Protein AF-A0A430AUJ3-F1 (afdb_monomer)

Secondary structure (DSSP, 8-state):
--HHHHHHHHHHHHHHHHHHHHHHHHHHHHHHHHHHHHHHHHHHHHHHHHHHHHHHHHHHHHHHHHHHHHHHHHHHHHHHHHT-HHHHHHHHHHHH----TTPPP---HHHHTTTGGG-

pLDDT: mean 75.06, std 9.62, range [42.81, 93.31]

Structure (mmCIF, N/CA/C/O backbone):
data_AF-A0A430AUJ3-F1
#
_entry.id   AF-A0A430AUJ3-F1
#
loop_
_atom_site.group_PDB
_atom_site.id
_atom_site.type_symbol
_atom_site.label_atom_id
_atom_site.label_alt_id
_atom_site.label_comp_id
_atom_site.label_asym_id
_atom_site.label_entity_id
_atom_site.label_seq_id
_atom_site.pdbx_PDB_ins_code
_atom_site.Cartn_x
_atom_site.Cartn_y
_atom_site.Cartn_z
_atom_site.occupancy
_atom_site.B_iso_or_equiv
_atom_site.auth_seq_id
_atom_site.auth_comp_id
_atom_site.auth_asym_id
_atom_site.auth_atom_id
_atom_site.pdbx_PDB_model_num
ATOM 1 N N . MET A 1 1 ? 41.034 8.754 -68.482 1.00 57.09 1 MET A N 1
ATOM 2 C CA . MET A 1 1 ? 41.088 8.357 -67.058 1.00 57.09 1 MET A CA 1
ATOM 3 C C . MET A 1 1 ? 41.865 7.062 -66.977 1.00 57.09 1 MET A C 1
ATOM 5 O O . MET A 1 1 ? 41.475 6.104 -67.635 1.00 57.09 1 MET A O 1
ATOM 9 N N . THR A 1 2 ? 42.989 7.079 -66.272 1.00 78.69 2 THR A N 1
ATOM 10 C CA . THR A 1 2 ? 43.908 5.944 -66.109 1.00 78.69 2 THR A CA 1
ATOM 11 C C . THR A 1 2 ? 43.203 4.807 -65.367 1.00 78.69 2 THR A C 1
ATOM 13 O O . THR A 1 2 ? 42.407 5.078 -64.471 1.00 78.69 2 THR A O 1
ATOM 16 N N . ASP A 1 3 ? 43.477 3.545 -65.702 1.00 78.00 3 ASP A N 1
ATOM 17 C CA . ASP A 1 3 ? 42.760 2.390 -65.126 1.00 78.00 3 ASP A CA 1
ATOM 18 C C . ASP A 1 3 ? 42.835 2.337 -63.592 1.00 78.00 3 ASP A C 1
ATOM 20 O O . ASP A 1 3 ? 41.847 2.043 -62.922 1.00 78.00 3 ASP A O 1
ATOM 24 N N . LYS A 1 4 ? 43.941 2.828 -63.026 1.00 76.62 4 LYS A N 1
ATOM 25 C CA . LYS A 1 4 ? 44.132 3.017 -61.580 1.00 76.62 4 LYS A CA 1
ATOM 26 C C . LYS A 1 4 ? 43.102 3.956 -60.927 1.00 76.62 4 LYS A C 1
ATOM 28 O O . LYS A 1 4 ? 42.761 3.793 -59.760 1.00 76.62 4 LYS A O 1
ATOM 33 N N . GLN A 1 5 ? 42.596 4.946 -61.669 1.00 74.31 5 GLN A N 1
ATOM 34 C CA . GLN A 1 5 ? 41.553 5.870 -61.202 1.00 74.31 5 GLN A CA 1
ATOM 35 C C . GLN A 1 5 ? 40.155 5.233 -61.238 1.00 74.31 5 GLN A C 1
ATOM 37 O O . GLN A 1 5 ? 39.272 5.645 -60.489 1.00 74.31 5 GLN A O 1
ATOM 42 N N . LYS A 1 6 ? 39.935 4.235 -62.104 1.00 77.12 6 LYS A N 1
ATOM 43 C CA . LYS A 1 6 ? 38.663 3.501 -62.177 1.00 77.12 6 LYS A CA 1
ATOM 44 C C . LYS A 1 6 ? 38.555 2.468 -61.057 1.00 77.12 6 LYS A C 1
ATOM 46 O O . LYS A 1 6 ? 37.486 2.333 -60.466 1.00 77.12 6 LYS A O 1
ATOM 51 N N . GLU A 1 7 ? 39.657 1.796 -60.729 1.00 77.88 7 GLU A N 1
ATOM 52 C CA . GLU A 1 7 ? 39.716 0.853 -59.605 1.00 77.88 7 GLU A CA 1
ATOM 53 C C . GLU A 1 7 ? 39.477 1.547 -58.262 1.00 77.88 7 GLU A C 1
ATOM 55 O O . GLU A 1 7 ? 38.663 1.080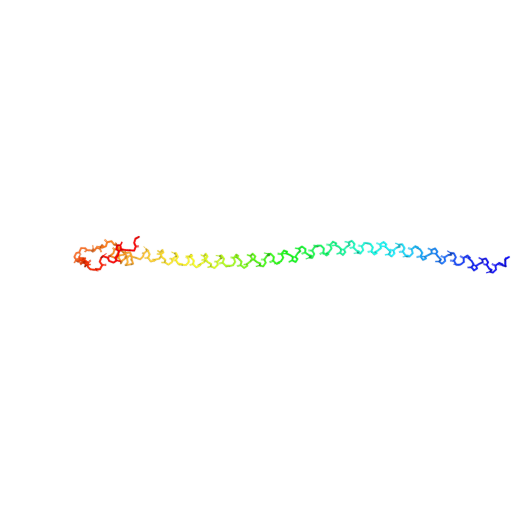 -57.467 1.00 77.88 7 GLU A O 1
ATOM 60 N N . SER A 1 8 ? 40.088 2.715 -58.032 1.00 76.06 8 SER A N 1
ATOM 61 C CA . SER A 1 8 ? 39.846 3.479 -56.803 1.00 76.06 8 SER A CA 1
ATOM 62 C C . SER A 1 8 ? 38.382 3.917 -56.683 1.00 76.06 8 SER A C 1
ATOM 64 O O . SER A 1 8 ? 37.764 3.721 -55.639 1.00 76.06 8 SER A O 1
ATOM 66 N N . MET A 1 9 ? 37.781 4.423 -57.765 1.00 73.00 9 MET A N 1
ATOM 67 C CA . MET A 1 9 ? 36.351 4.759 -57.837 1.00 73.00 9 MET A CA 1
ATOM 68 C C . MET A 1 9 ? 35.432 3.563 -57.538 1.00 73.00 9 MET A C 1
ATOM 70 O O . MET A 1 9 ? 34.406 3.726 -56.872 1.00 73.00 9 MET A O 1
ATOM 74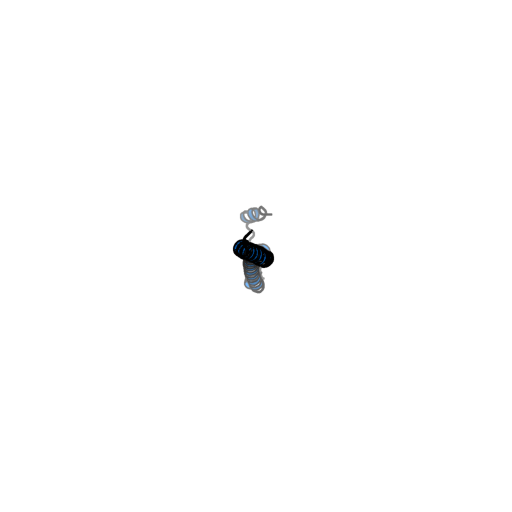 N N . TYR A 1 10 ? 35.779 2.365 -58.012 1.00 79.69 10 TYR A N 1
ATOM 75 C CA . TYR A 1 10 ? 35.023 1.139 -57.747 1.00 79.69 10 TYR A CA 1
ATOM 76 C C . TYR A 1 10 ? 35.092 0.723 -56.268 1.00 79.69 10 TYR A C 1
ATOM 78 O O . TYR A 1 10 ? 34.061 0.387 -55.673 1.00 79.69 10 TYR A O 1
ATOM 86 N N . GLU A 1 11 ? 36.268 0.831 -55.645 1.00 76.06 11 GLU A N 1
ATOM 87 C CA . GLU A 1 11 ? 36.456 0.575 -54.212 1.00 76.06 11 GLU A CA 1
ATOM 88 C C . GLU A 1 11 ? 35.654 1.563 -53.343 1.00 76.06 11 GLU A C 1
ATOM 90 O O . GLU A 1 11 ? 34.927 1.145 -52.436 1.00 76.06 11 GLU A O 1
ATOM 95 N N . TYR A 1 12 ? 35.647 2.862 -53.676 1.00 73.81 12 TYR A N 1
ATOM 96 C CA . TYR A 1 12 ? 34.815 3.854 -52.973 1.00 73.81 12 TYR A CA 1
ATOM 97 C C . TYR A 1 12 ? 33.309 3.550 -53.076 1.00 73.81 12 TYR A C 1
ATOM 99 O O . TYR A 1 12 ? 32.573 3.689 -52.091 1.00 73.81 12 TYR A O 1
ATOM 107 N N . GLN A 1 13 ? 32.834 3.078 -54.234 1.00 70.81 13 GLN A N 1
ATOM 108 C CA . GLN A 1 13 ? 31.429 2.691 -54.410 1.00 70.81 13 GLN A CA 1
ATOM 109 C C . GLN A 1 13 ? 31.050 1.426 -53.621 1.00 70.81 13 GLN A C 1
ATOM 111 O O . GLN A 1 13 ? 29.922 1.331 -53.124 1.00 70.81 13 GLN A O 1
ATOM 116 N N . LYS A 1 14 ? 31.965 0.458 -53.466 1.00 66.56 14 LYS A N 1
ATOM 117 C CA . LYS A 1 14 ? 31.750 -0.733 -52.622 1.00 66.56 14 LYS A CA 1
ATOM 118 C C . LYS A 1 14 ? 31.656 -0.373 -51.144 1.00 66.56 14 LYS A C 1
ATOM 120 O O . LYS A 1 14 ? 30.747 -0.842 -50.457 1.00 66.56 14 LYS A O 1
ATOM 125 N N . ILE A 1 15 ? 32.557 0.489 -50.680 1.00 66.69 15 ILE A N 1
ATOM 126 C CA . ILE A 1 15 ? 32.609 0.961 -49.296 1.00 66.69 15 ILE A CA 1
ATOM 127 C C . ILE A 1 15 ? 31.298 1.679 -48.921 1.00 66.69 15 ILE A C 1
ATOM 129 O O . ILE A 1 15 ? 30.685 1.366 -47.902 1.00 66.69 15 ILE A O 1
ATOM 133 N N . GLY A 1 16 ? 30.790 2.570 -49.780 1.00 62.31 16 GLY A N 1
ATOM 134 C CA . GLY A 1 16 ? 29.518 3.265 -49.542 1.00 62.31 16 GLY A CA 1
ATOM 135 C C . GLY A 1 16 ? 28.312 2.324 -49.412 1.00 62.31 16 GLY A C 1
ATOM 136 O O . GLY A 1 16 ? 27.468 2.510 -48.533 1.00 62.31 16 GLY A O 1
ATOM 137 N N . LYS A 1 17 ? 28.245 1.268 -50.233 1.00 61.41 17 LYS A N 1
ATOM 138 C CA . LYS A 1 17 ? 27.139 0.297 -50.204 1.00 61.41 17 LYS A CA 1
ATOM 139 C C . LYS A 1 17 ? 27.108 -0.500 -48.895 1.00 61.41 17 LYS A C 1
ATOM 141 O O . LYS A 1 17 ? 26.041 -0.612 -48.294 1.00 61.41 17 LYS A O 1
ATOM 146 N N . THR A 1 18 ? 28.244 -0.999 -48.401 1.00 60.09 18 THR A N 1
ATOM 147 C CA . THR A 1 18 ? 28.297 -1.795 -47.155 1.00 60.09 18 THR A CA 1
ATOM 148 C C . THR A 1 18 ? 27.929 -0.975 -45.913 1.00 60.09 18 THR A C 1
ATOM 150 O O . THR A 1 18 ? 27.247 -1.482 -45.016 1.00 60.09 18 THR A O 1
ATOM 153 N N . PHE A 1 19 ? 28.280 0.316 -45.882 1.00 61.31 19 PHE A N 1
ATOM 154 C CA . PHE A 1 19 ? 27.888 1.223 -44.801 1.00 61.31 19 PHE A CA 1
ATOM 155 C C . PHE A 1 19 ? 26.378 1.472 -44.735 1.00 61.31 19 PHE A C 1
ATOM 157 O O . PHE A 1 19 ? 25.823 1.539 -43.635 1.00 61.31 19 PHE A O 1
ATOM 164 N N . VAL A 1 20 ? 25.692 1.563 -45.879 1.00 66.19 20 VAL A N 1
ATOM 165 C CA . VAL A 1 20 ? 24.232 1.754 -45.924 1.00 66.19 20 VAL A CA 1
ATOM 166 C C . VAL A 1 20 ? 23.503 0.532 -45.357 1.00 66.19 20 VAL A C 1
ATOM 168 O O . VAL A 1 20 ? 22.607 0.691 -44.528 1.00 66.19 20 VAL A O 1
ATOM 171 N N . TYR A 1 21 ? 23.919 -0.689 -45.716 1.00 68.00 21 TYR A N 1
ATOM 172 C CA . TYR A 1 21 ? 23.336 -1.917 -45.157 1.00 68.00 21 TYR A CA 1
ATOM 173 C C . TYR A 1 21 ? 23.594 -2.053 -43.649 1.00 68.00 21 TYR A C 1
ATOM 175 O O . TYR A 1 21 ? 22.688 -2.420 -42.898 1.00 68.00 21 TYR A O 1
ATOM 183 N N . ARG A 1 22 ? 24.795 -1.689 -43.179 1.00 72.69 22 ARG A N 1
ATOM 184 C CA . ARG A 1 22 ? 25.138 -1.716 -41.748 1.00 72.69 22 ARG A CA 1
ATOM 185 C C . ARG A 1 22 ? 24.326 -0.702 -40.936 1.00 72.69 22 ARG A C 1
ATOM 187 O O . ARG A 1 22 ? 23.842 -1.053 -39.862 1.00 72.69 22 ARG A O 1
ATOM 194 N N . ARG A 1 23 ? 24.113 0.516 -41.455 1.00 76.62 23 ARG A N 1
ATOM 195 C CA . ARG A 1 23 ? 23.252 1.532 -40.817 1.00 76.62 23 ARG A CA 1
ATOM 196 C C . ARG A 1 23 ? 21.787 1.111 -40.789 1.00 76.62 23 ARG A C 1
ATOM 198 O O . ARG A 1 23 ? 21.175 1.222 -39.737 1.00 76.62 23 ARG A O 1
ATOM 205 N N . ARG A 1 24 ? 21.253 0.560 -41.887 1.00 79.19 24 ARG A N 1
ATOM 206 C CA . ARG A 1 24 ? 19.865 0.056 -41.954 1.00 79.19 24 ARG A CA 1
ATOM 207 C C . ARG A 1 24 ? 19.606 -1.080 -40.961 1.00 79.19 24 ARG A C 1
ATOM 209 O O . ARG A 1 24 ? 18.559 -1.119 -40.317 1.00 79.19 24 ARG A O 1
ATOM 216 N N . ARG A 1 25 ? 20.577 -1.984 -40.798 1.00 82.81 25 ARG A N 1
ATOM 217 C CA . ARG A 1 25 ? 20.510 -3.055 -39.795 1.00 82.81 25 ARG A CA 1
ATOM 218 C C . ARG A 1 25 ? 20.551 -2.497 -38.371 1.00 82.81 25 ARG A C 1
ATOM 220 O O . ARG A 1 25 ? 19.767 -2.932 -37.537 1.00 82.81 25 ARG A O 1
ATOM 227 N N . LEU A 1 26 ? 21.420 -1.521 -38.102 1.00 85.25 26 LEU A N 1
ATOM 228 C CA . LEU A 1 26 ? 21.497 -0.862 -36.795 1.00 85.25 26 LEU A CA 1
ATOM 229 C C . LEU A 1 26 ? 20.214 -0.098 -36.454 1.00 85.25 26 LEU A C 1
ATOM 231 O O . LEU A 1 26 ? 19.734 -0.228 -35.336 1.00 85.25 26 LEU A O 1
ATOM 235 N N . THR A 1 27 ? 19.615 0.625 -37.403 1.00 87.75 27 THR A N 1
ATOM 236 C CA . THR A 1 27 ? 18.336 1.316 -37.179 1.00 87.75 27 THR A CA 1
ATOM 237 C C . THR A 1 27 ? 17.201 0.342 -36.882 1.00 87.75 27 THR A C 1
ATOM 239 O O . THR A 1 27 ? 16.409 0.610 -35.989 1.00 87.75 27 THR A O 1
ATOM 242 N N . LEU A 1 28 ? 17.144 -0.815 -37.555 1.00 89.50 28 LEU A N 1
ATOM 243 C CA . LEU A 1 28 ? 16.148 -1.850 -37.247 1.00 89.50 28 LEU A CA 1
ATOM 244 C C . LEU A 1 28 ? 16.316 -2.404 -35.828 1.00 89.50 28 LEU A C 1
ATOM 246 O O . LEU A 1 28 ? 15.337 -2.520 -35.097 1.00 89.50 28 LEU A O 1
ATOM 250 N N . VAL A 1 29 ? 17.552 -2.696 -35.413 1.00 90.44 29 VAL A N 1
ATOM 251 C CA . VAL A 1 29 ? 17.839 -3.153 -34.044 1.00 90.44 29 VAL A CA 1
ATOM 252 C C . VAL A 1 29 ? 17.479 -2.078 -33.017 1.00 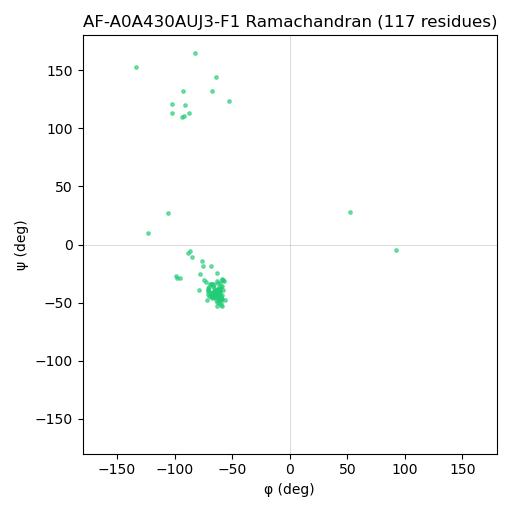90.44 29 VAL A C 1
ATOM 254 O O . VAL A 1 29 ? 16.908 -2.394 -31.979 1.00 90.44 29 VAL A O 1
ATOM 257 N N . PHE A 1 30 ? 17.756 -0.808 -33.315 1.00 92.06 30 PHE A N 1
ATOM 258 C CA . PHE A 1 30 ? 17.445 0.307 -32.423 1.00 92.06 30 PHE A CA 1
ATOM 259 C C . PHE A 1 30 ? 15.934 0.515 -32.263 1.00 92.06 30 PHE A C 1
ATOM 261 O O . PHE A 1 30 ? 15.451 0.700 -31.151 1.00 92.06 30 PHE A O 1
ATOM 268 N N . VAL A 1 31 ? 15.172 0.416 -33.356 1.00 93.06 31 VAL A N 1
ATOM 269 C CA . VAL A 1 31 ? 13.703 0.476 -33.321 1.00 93.06 31 VAL A CA 1
ATOM 270 C C . VAL A 1 31 ? 13.136 -0.687 -32.508 1.00 93.06 31 VAL A C 1
ATOM 272 O O . VAL A 1 31 ? 12.296 -0.467 -31.641 1.00 93.06 31 VAL A O 1
ATOM 275 N N . LEU A 1 32 ? 13.632 -1.910 -32.721 1.00 92.38 32 LEU A N 1
ATOM 276 C CA . LEU A 1 32 ? 13.211 -3.075 -31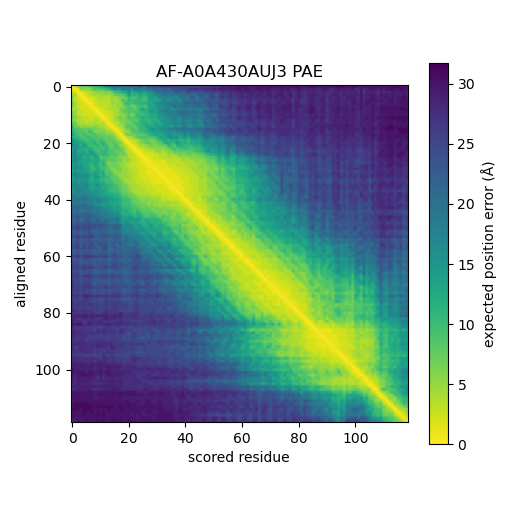.937 1.00 92.38 32 LEU A CA 1
ATOM 277 C C . LEU A 1 32 ? 13.539 -2.920 -30.448 1.00 92.38 32 LEU A C 1
ATOM 279 O O . LEU A 1 32 ? 12.708 -3.255 -29.607 1.00 92.38 32 LEU A O 1
ATOM 283 N N . ALA A 1 33 ? 14.712 -2.372 -30.119 1.00 91.81 33 ALA A N 1
ATOM 284 C CA . ALA A 1 33 ? 15.094 -2.084 -28.743 1.00 91.81 33 ALA A CA 1
ATOM 285 C C . ALA A 1 33 ? 14.146 -1.062 -28.102 1.00 91.81 33 ALA A C 1
ATOM 287 O O . ALA A 1 33 ? 13.663 -1.306 -27.001 1.00 91.81 33 ALA A O 1
ATOM 288 N N . ILE A 1 34 ? 13.817 0.035 -28.796 1.00 92.94 34 ILE A N 1
ATOM 289 C CA . ILE A 1 34 ? 12.863 1.039 -28.299 1.00 92.94 34 ILE A CA 1
ATOM 290 C C . ILE A 1 34 ? 11.502 0.400 -28.026 1.00 92.94 34 ILE A C 1
ATOM 292 O O . ILE A 1 34 ? 10.960 0.600 -26.946 1.00 92.94 34 ILE A O 1
ATOM 296 N N . VAL A 1 35 ? 10.977 -0.416 -28.945 1.00 93.31 35 VAL A N 1
ATOM 297 C CA . VAL A 1 35 ? 9.689 -1.104 -28.749 1.00 93.31 35 VAL A CA 1
ATOM 298 C C . VAL A 1 35 ? 9.729 -2.015 -27.518 1.00 93.31 35 VAL A C 1
ATOM 300 O O . VAL A 1 35 ? 8.822 -1.964 -26.686 1.00 93.31 35 VAL A O 1
ATOM 303 N N . PHE A 1 36 ? 10.798 -2.798 -27.352 1.00 91.88 36 PHE A N 1
ATOM 304 C CA . PHE A 1 36 ? 10.981 -3.653 -26.176 1.00 91.88 36 PHE A CA 1
ATOM 305 C C . PHE A 1 36 ? 11.052 -2.849 -24.873 1.00 91.88 36 PHE A C 1
ATOM 307 O O . PHE A 1 36 ? 10.371 -3.182 -23.902 1.00 91.88 36 PHE A O 1
ATOM 314 N N . PHE A 1 37 ? 11.834 -1.767 -24.856 1.00 91.00 37 PHE A N 1
ATOM 315 C CA . PHE A 1 37 ? 11.958 -0.883 -23.698 1.00 91.00 37 PHE A CA 1
ATOM 316 C C . PHE A 1 37 ? 10.661 -0.140 -23.390 1.00 91.00 37 PHE A C 1
ATOM 318 O O . PHE A 1 37 ? 10.337 0.027 -22.219 1.00 91.00 37 PHE A O 1
ATOM 325 N N . SER A 1 38 ? 9.885 0.259 -24.399 1.00 88.94 38 SER A N 1
ATOM 326 C CA . SER A 1 38 ? 8.563 0.844 -24.193 1.00 88.94 38 SER A CA 1
ATOM 327 C C . SER A 1 38 ? 7.638 -0.156 -23.505 1.00 88.94 38 SER A C 1
ATOM 329 O O . SER A 1 38 ? 7.067 0.173 -22.472 1.00 88.94 38 SER A O 1
ATOM 331 N N . ILE A 1 39 ? 7.537 -1.395 -23.997 1.00 86.56 39 ILE A N 1
ATOM 332 C CA . ILE A 1 39 ? 6.689 -2.428 -23.378 1.00 86.56 39 ILE A CA 1
ATOM 333 C C . ILE A 1 39 ? 7.130 -2.702 -21.933 1.00 86.56 39 ILE A C 1
ATOM 335 O O . ILE A 1 39 ? 6.293 -2.727 -21.027 1.00 86.56 39 ILE A O 1
ATOM 339 N N . ALA A 1 40 ? 8.431 -2.869 -21.689 1.00 82.25 40 ALA A N 1
ATOM 340 C CA . ALA A 1 40 ? 8.965 -3.084 -20.345 1.00 82.25 40 ALA A CA 1
ATOM 341 C C . ALA A 1 40 ? 8.711 -1.877 -19.419 1.00 82.25 40 ALA A C 1
ATOM 343 O O . ALA A 1 40 ? 8.260 -2.049 -18.286 1.00 82.25 40 ALA A O 1
ATOM 344 N N . GLY A 1 41 ? 8.922 -0.658 -19.921 1.00 84.62 41 GLY A N 1
ATOM 345 C CA . GLY A 1 41 ? 8.695 0.594 -19.200 1.00 84.62 41 GLY A CA 1
ATOM 346 C C . GLY A 1 41 ? 7.227 0.819 -18.837 1.00 84.62 41 GLY A C 1
ATOM 347 O O . GLY A 1 41 ? 6.924 1.151 -17.693 1.00 84.62 41 GLY A O 1
ATOM 348 N N . PHE A 1 42 ? 6.298 0.550 -19.761 1.00 80.00 42 PHE A N 1
ATOM 349 C CA . PHE A 1 42 ? 4.855 0.623 -19.500 1.00 80.00 42 PHE A CA 1
ATOM 350 C C 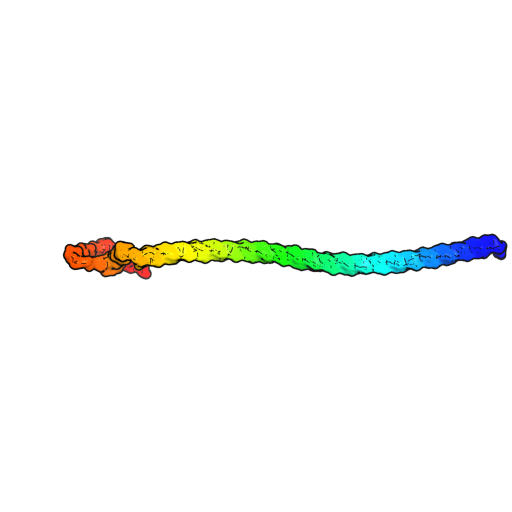. PHE A 1 42 ? 4.410 -0.376 -18.423 1.00 80.00 42 PHE A C 1
ATOM 352 O O . PHE A 1 42 ? 3.574 -0.044 -17.578 1.00 80.00 42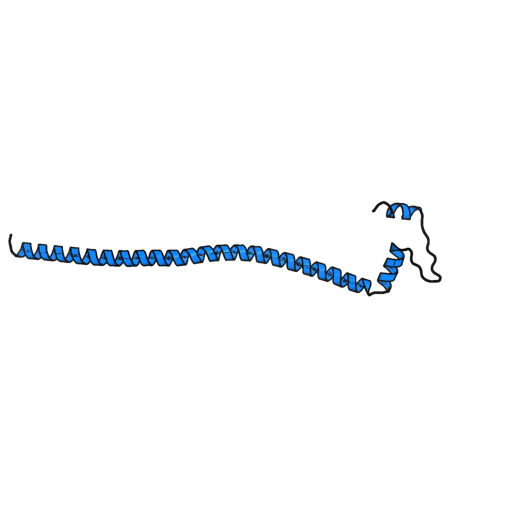 PHE A O 1
ATOM 359 N N . ASN A 1 43 ? 4.975 -1.588 -18.419 1.00 74.88 43 ASN A N 1
ATOM 360 C CA . ASN A 1 43 ? 4.695 -2.581 -17.381 1.00 74.88 43 ASN A CA 1
ATOM 361 C C . ASN A 1 43 ? 5.244 -2.148 -16.017 1.00 74.88 43 ASN A C 1
ATOM 363 O O . ASN A 1 43 ? 4.519 -2.222 -15.025 1.00 74.88 43 ASN A O 1
ATOM 367 N N . LEU A 1 44 ? 6.481 -1.642 -15.958 1.00 72.94 44 LEU A N 1
ATOM 368 C CA . LEU A 1 44 ? 7.065 -1.133 -14.713 1.00 72.94 44 LEU A CA 1
ATOM 369 C C . LEU A 1 44 ? 6.251 0.028 -14.135 1.00 72.94 44 LEU A C 1
ATOM 371 O O . LEU A 1 44 ? 5.971 0.039 -12.939 1.00 72.94 44 LEU A O 1
ATOM 375 N N . PHE A 1 45 ? 5.825 0.969 -14.977 1.00 76.19 45 PHE A N 1
ATOM 376 C CA . PHE A 1 45 ? 5.041 2.121 -14.542 1.00 76.19 45 PHE A CA 1
ATOM 377 C C . PHE A 1 45 ? 3.671 1.710 -13.974 1.00 76.19 45 PHE A C 1
ATOM 379 O O . PHE A 1 45 ? 3.299 2.142 -12.882 1.00 76.19 45 PHE A O 1
ATOM 386 N N . ARG A 1 46 ? 2.945 0.800 -14.648 1.00 70.75 46 ARG A N 1
ATOM 387 C CA . ARG A 1 46 ? 1.677 0.244 -14.125 1.00 70.75 46 ARG A CA 1
ATOM 388 C C . ARG A 1 46 ? 1.873 -0.531 -12.825 1.00 70.75 46 ARG A C 1
ATOM 390 O O . ARG A 1 46 ? 1.023 -0.450 -11.941 1.00 70.75 46 ARG A O 1
ATOM 397 N N . ASN A 1 47 ? 2.962 -1.286 -12.705 1.00 67.94 47 ASN A N 1
ATOM 398 C CA . ASN A 1 47 ? 3.251 -2.056 -11.498 1.00 67.94 47 ASN A CA 1
ATOM 399 C C . ASN A 1 47 ? 3.640 -1.148 -10.323 1.00 67.94 47 ASN A C 1
ATOM 401 O O . ASN A 1 47 ? 3.187 -1.394 -9.210 1.00 67.94 47 ASN A O 1
ATOM 405 N N . GLY A 1 48 ? 4.389 -0.069 -10.567 1.00 73.56 48 GLY A N 1
ATOM 406 C CA . GLY A 1 48 ? 4.709 0.938 -9.552 1.00 73.56 48 GLY A CA 1
ATOM 407 C C . GLY A 1 48 ? 3.461 1.621 -8.990 1.00 73.56 48 GLY A C 1
ATOM 408 O O . GLY A 1 48 ? 3.287 1.676 -7.775 1.00 73.56 48 GLY A O 1
ATOM 409 N N . GLN A 1 49 ? 2.537 2.052 -9.857 1.00 69.62 49 GLN A N 1
ATOM 410 C CA . GLN A 1 49 ? 1.267 2.637 -9.405 1.00 69.62 49 GLN A CA 1
ATOM 411 C C . GLN A 1 49 ? 0.387 1.632 -8.650 1.00 69.62 49 GLN A C 1
ATOM 413 O O . GLN A 1 49 ? -0.219 1.978 -7.639 1.00 69.62 49 GLN A O 1
ATOM 418 N N . ARG A 1 50 ? 0.343 0.371 -9.101 1.00 64.75 50 ARG A N 1
ATOM 419 C CA . ARG A 1 50 ? -0.375 -0.694 -8.385 1.00 64.75 50 ARG A CA 1
ATOM 420 C C . ARG A 1 50 ? 0.206 -0.938 -6.999 1.00 64.75 50 ARG A C 1
ATOM 422 O O . ARG A 1 50 ? -0.571 -1.105 -6.071 1.00 64.75 50 ARG A O 1
ATOM 429 N N . LEU A 1 51 ? 1.530 -0.950 -6.849 1.00 65.50 51 LEU A N 1
ATOM 430 C CA . LEU A 1 51 ? 2.179 -1.157 -5.553 1.00 65.50 51 LEU A CA 1
ATOM 431 C C . LEU A 1 51 ? 1.837 -0.049 -4.553 1.00 65.50 51 LEU A C 1
ATOM 433 O O . LEU A 1 51 ? 1.542 -0.367 -3.405 1.00 65.50 51 LEU A O 1
ATOM 437 N N . LEU A 1 52 ? 1.810 1.212 -4.993 1.00 70.00 52 LEU A N 1
ATOM 438 C CA . LEU A 1 52 ? 1.397 2.335 -4.145 1.00 70.00 52 LEU A CA 1
ATOM 439 C C . LEU A 1 52 ? -0.074 2.209 -3.719 1.00 70.00 52 LEU A C 1
ATOM 441 O O . LEU A 1 52 ? -0.371 2.253 -2.529 1.00 70.00 52 LEU A O 1
ATOM 445 N N . ALA A 1 53 ? -0.978 1.930 -4.663 1.00 67.94 53 ALA A N 1
ATOM 446 C CA . ALA A 1 53 ? -2.397 1.726 -4.356 1.00 67.94 53 ALA A CA 1
ATOM 447 C C . ALA A 1 53 ? -2.650 0.499 -3.453 1.00 67.94 53 ALA A C 1
ATOM 449 O O . ALA A 1 53 ? -3.590 0.477 -2.663 1.00 67.94 53 ALA A O 1
ATOM 450 N N . LEU A 1 54 ? -1.823 -0.546 -3.562 1.00 66.19 54 LEU A N 1
ATOM 451 C CA . LEU A 1 54 ? -1.886 -1.725 -2.695 1.00 66.19 54 LEU A CA 1
ATOM 452 C C . LEU A 1 54 ? -1.373 -1.442 -1.279 1.00 66.19 54 LEU A C 1
ATOM 454 O O . LEU A 1 54 ? -1.867 -2.064 -0.343 1.00 66.19 54 LEU A O 1
ATOM 458 N N . GLN A 1 55 ? -0.397 -0.546 -1.109 1.00 66.12 55 GLN A N 1
ATOM 459 C CA . GLN A 1 55 ? 0.074 -0.140 0.217 1.00 66.12 55 GLN A CA 1
ATOM 460 C C . GLN A 1 55 ? -0.997 0.652 0.967 1.00 66.12 55 GLN A C 1
ATOM 462 O O . GLN A 1 55 ? -1.297 0.304 2.104 1.00 66.12 55 GLN A O 1
ATOM 467 N N . GLU A 1 56 ? -1.633 1.617 0.304 1.00 68.81 56 GLU A N 1
ATOM 468 C CA . GLU A 1 56 ? -2.728 2.408 0.880 1.00 68.81 56 GLU A CA 1
ATOM 469 C C . GLU A 1 56 ? -3.905 1.513 1.301 1.00 68.81 56 GLU A C 1
ATOM 471 O O . GLU A 1 56 ? -4.308 1.508 2.463 1.00 68.81 56 GLU A O 1
ATOM 476 N N . LYS A 1 57 ? -4.357 0.623 0.405 1.00 64.62 57 LYS A N 1
ATOM 477 C CA . LYS A 1 57 ? -5.401 -0.363 0.735 1.00 64.62 57 LYS A CA 1
ATOM 478 C C . LYS A 1 57 ? -5.005 -1.308 1.865 1.00 64.62 57 LYS A C 1
ATOM 480 O O . LYS A 1 57 ? -5.860 -1.772 2.610 1.00 64.62 57 LYS A O 1
ATOM 485 N N . LYS A 1 58 ? -3.722 -1.654 1.988 1.00 66.12 58 LYS A N 1
ATOM 486 C CA . LYS A 1 58 ? -3.248 -2.530 3.065 1.00 66.12 58 LYS A CA 1
ATOM 487 C C . LYS A 1 58 ? -3.303 -1.825 4.417 1.00 66.12 58 LYS A C 1
ATOM 489 O O . LYS A 1 58 ? -3.588 -2.488 5.410 1.00 66.12 58 LYS A O 1
ATOM 494 N N . GLU A 1 59 ? -3.010 -0.530 4.467 1.00 69.50 59 GLU A N 1
ATOM 495 C CA . GLU A 1 59 ? -3.135 0.259 5.694 1.00 69.50 59 GLU A CA 1
ATOM 496 C C . GLU A 1 59 ? -4.599 0.429 6.099 1.00 69.50 59 GLU A C 1
ATOM 498 O O . GLU A 1 59 ? -4.924 0.167 7.255 1.00 69.50 59 GLU A O 1
ATOM 503 N N . GLU A 1 60 ? -5.480 0.732 5.144 1.00 72.25 60 GLU A N 1
ATOM 504 C CA . GLU A 1 60 ? -6.929 0.833 5.360 1.00 72.25 60 GLU A CA 1
ATOM 505 C C . GLU A 1 60 ? -7.516 -0.480 5.902 1.00 72.25 60 GLU A C 1
ATOM 507 O O . GLU A 1 60 ? -8.095 -0.508 6.986 1.00 72.25 60 GLU A O 1
ATOM 512 N N . VAL A 1 61 ? -7.259 -1.603 5.223 1.00 67.94 61 VAL A N 1
ATOM 513 C CA . VAL A 1 61 ? -7.739 -2.927 5.657 1.00 67.94 61 VAL A CA 1
ATOM 514 C C . VAL A 1 61 ? -7.164 -3.318 7.020 1.00 67.94 61 VAL A C 1
ATOM 516 O O . VAL A 1 61 ? -7.823 -3.996 7.806 1.00 67.94 61 VAL A O 1
ATOM 519 N N . LYS A 1 62 ? -5.929 -2.911 7.337 1.00 73.38 62 LYS A N 1
ATOM 520 C CA . LYS A 1 62 ? -5.326 -3.190 8.646 1.00 73.38 62 LYS A CA 1
ATOM 521 C C . LYS A 1 62 ? -5.979 -2.357 9.749 1.00 73.38 62 LYS A C 1
ATOM 523 O O . LYS A 1 62 ? -6.176 -2.888 10.840 1.00 73.38 62 LYS A O 1
ATOM 528 N N . ALA A 1 63 ? -6.314 -1.098 9.475 1.00 74.50 63 ALA A N 1
ATOM 529 C CA . ALA A 1 63 ? -7.047 -0.242 10.401 1.00 74.50 63 ALA A CA 1
ATOM 530 C C . ALA A 1 63 ? -8.449 -0.813 10.676 1.00 74.50 63 ALA A C 1
ATOM 532 O O . ALA A 1 63 ? -8.786 -1.060 11.836 1.00 74.50 63 ALA A O 1
ATOM 533 N N . GLU A 1 64 ? -9.191 -1.162 9.623 1.00 71.50 64 GLU A N 1
ATOM 534 C CA . GLU A 1 64 ? -10.510 -1.797 9.727 1.00 71.50 64 GLU A CA 1
ATOM 535 C C . GLU A 1 64 ? -10.430 -3.127 10.497 1.00 71.50 64 GLU A C 1
ATOM 537 O O . GLU A 1 64 ? -11.203 -3.385 11.418 1.00 71.50 64 GLU A O 1
ATOM 542 N N . GLN A 1 65 ? -9.417 -3.954 10.219 1.00 67.38 65 GLN A N 1
ATOM 543 C CA . GLN A 1 65 ? -9.191 -5.196 10.958 1.00 67.38 65 GLN A CA 1
ATOM 544 C C . GLN A 1 65 ? -8.939 -4.951 12.454 1.00 67.38 65 GLN A C 1
ATOM 546 O 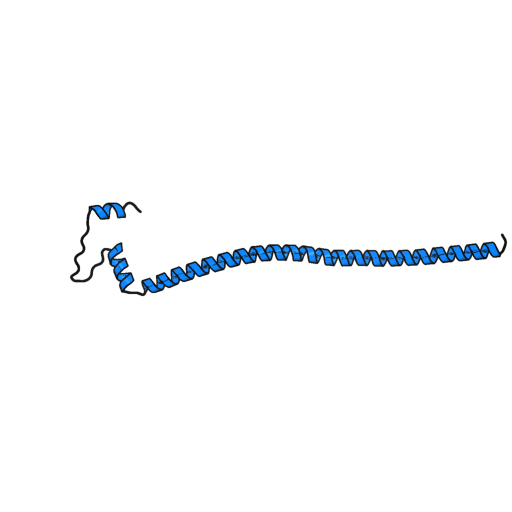O . GLN A 1 65 ? -9.398 -5.736 13.292 1.00 67.38 65 GLN A O 1
ATOM 551 N N . THR A 1 66 ? -8.190 -3.903 12.810 1.00 77.62 66 THR A N 1
ATOM 552 C CA . THR A 1 66 ? -7.940 -3.572 14.218 1.00 77.62 66 THR A CA 1
ATOM 553 C C . THR A 1 66 ? -9.190 -3.071 14.925 1.00 77.62 66 THR A C 1
ATOM 555 O O . THR A 1 66 ? -9.438 -3.508 16.048 1.00 77.62 66 THR A O 1
ATOM 558 N N . GLU A 1 67 ? -9.994 -2.242 14.264 1.00 82.06 67 GLU A N 1
ATOM 559 C CA . GLU A 1 67 ? -11.258 -1.722 14.789 1.00 82.06 67 GLU A CA 1
ATOM 560 C C . GLU A 1 67 ? -12.258 -2.858 15.025 1.00 82.06 67 GLU A C 1
ATOM 562 O O . GLU A 1 67 ? -12.681 -3.092 16.158 1.00 82.06 67 GLU A O 1
ATOM 567 N N . VAL A 1 68 ? -12.502 -3.684 14.003 1.00 70.94 68 VAL A N 1
ATOM 568 C CA . VAL A 1 68 ? -13.389 -4.853 14.098 1.00 70.94 68 VAL A CA 1
ATOM 569 C C . VAL A 1 68 ? -12.891 -5.843 15.158 1.00 70.94 68 VAL A C 1
ATOM 571 O O . VAL A 1 68 ? -13.676 -6.457 15.885 1.00 70.94 68 VAL A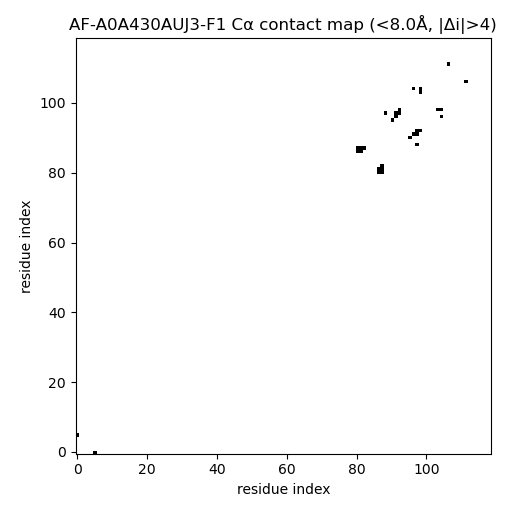 O 1
ATOM 574 N N . SER A 1 69 ? -11.572 -6.014 15.307 1.00 74.44 69 SER A N 1
ATOM 575 C CA . SER A 1 69 ? -11.023 -6.868 16.364 1.00 74.44 69 SER A CA 1
ATOM 576 C C . SER A 1 69 ? -11.232 -6.291 17.765 1.00 74.44 69 SER A C 1
ATOM 578 O O . SER A 1 69 ? -11.344 -7.079 18.711 1.00 74.44 69 SER A O 1
ATOM 580 N N . GLN A 1 70 ? -11.199 -4.971 17.933 1.00 81.31 70 GLN A N 1
ATOM 581 C CA . GLN A 1 70 ? -11.459 -4.321 19.215 1.00 81.31 70 GLN A CA 1
ATOM 582 C C . GLN A 1 70 ? -12.942 -4.415 19.561 1.00 81.31 70 GLN A C 1
ATOM 584 O O . GLN A 1 70 ? -13.272 -4.888 20.649 1.00 81.31 70 GLN A O 1
ATOM 589 N N . GLU A 1 71 ? -13.818 -4.096 18.611 1.00 75.38 71 GLU A N 1
ATOM 590 C CA . GLU A 1 71 ? -15.268 -4.207 18.761 1.00 75.38 71 GLU A CA 1
ATOM 591 C C . GLU A 1 71 ? -15.668 -5.635 19.146 1.00 75.38 71 GLU A C 1
ATOM 593 O O . GLU A 1 71 ? -16.337 -5.856 20.154 1.00 75.38 71 GLU A O 1
ATOM 598 N N . LYS A 1 72 ? -15.133 -6.643 18.448 1.00 77.19 72 LYS A N 1
ATOM 599 C CA . LYS A 1 72 ? -15.375 -8.051 18.783 1.00 77.19 72 LYS A CA 1
ATOM 600 C C . LYS A 1 72 ? -14.930 -8.416 20.203 1.00 77.19 72 LYS A C 1
ATOM 602 O O . LYS A 1 72 ? -15.564 -9.262 20.833 1.00 77.19 72 LYS A O 1
ATOM 607 N N . LYS A 1 73 ? -13.836 -7.838 20.715 1.00 80.12 73 LYS A N 1
ATOM 608 C CA . LYS A 1 73 ? -13.381 -8.079 22.098 1.00 80.12 73 LYS A CA 1
ATOM 609 C C . LYS A 1 73 ? -14.326 -7.440 23.109 1.00 80.12 73 LYS A C 1
ATOM 611 O O . LYS A 1 73 ? -14.672 -8.107 24.080 1.00 80.12 73 LYS A O 1
ATOM 616 N N . VAL A 1 74 ? -14.745 -6.198 22.870 1.00 80.50 74 VAL A N 1
ATOM 617 C CA . VAL A 1 74 ? -15.716 -5.490 23.718 1.00 80.50 74 VAL A CA 1
ATOM 618 C C . VAL A 1 74 ? -17.025 -6.267 23.760 1.00 80.50 74 VAL A C 1
ATOM 620 O O . VAL A 1 74 ? -17.460 -6.660 24.838 1.00 80.50 74 VAL A O 1
ATOM 623 N N . LEU A 1 75 ? -17.569 -6.615 22.594 1.00 73.94 75 LEU A N 1
ATOM 624 C CA . LEU A 1 75 ? -18.823 -7.351 22.481 1.00 73.94 75 LEU A CA 1
ATOM 625 C C . LEU A 1 75 ? -18.729 -8.740 23.127 1.00 73.94 75 LEU A C 1
ATOM 627 O O . LEU A 1 75 ? -19.656 -9.197 23.786 1.00 73.94 75 LEU A O 1
ATOM 631 N N . LYS A 1 76 ? -17.584 -9.424 22.996 1.00 76.94 76 LYS A N 1
ATOM 632 C CA . LYS A 1 76 ? -17.363 -10.715 23.662 1.00 76.94 76 LYS A CA 1
ATOM 633 C C . LYS A 1 76 ? -17.321 -10.576 25.185 1.00 76.94 76 LYS A C 1
ATOM 635 O O . LYS A 1 76 ? -17.861 -11.444 25.867 1.00 76.94 76 LYS A O 1
ATOM 640 N N . ASN A 1 77 ? -16.690 -9.525 25.703 1.00 78.38 77 ASN A N 1
ATOM 641 C CA . ASN A 1 77 ? -16.681 -9.239 27.136 1.00 78.38 77 ASN A CA 1
ATOM 642 C C . ASN A 1 77 ? -18.088 -8.899 27.632 1.00 78.38 77 ASN A C 1
ATOM 644 O O . ASN A 1 77 ? -18.504 -9.426 28.655 1.00 78.38 77 ASN A O 1
ATOM 648 N N . GLU A 1 78 ? -18.845 -8.096 26.888 1.00 75.69 78 GLU A N 1
ATOM 649 C CA . GLU A 1 78 ? -20.230 -7.758 27.221 1.00 75.69 78 GLU A CA 1
ATOM 650 C C . GLU A 1 78 ? -21.127 -8.999 27.230 1.00 75.69 78 GLU A C 1
ATOM 652 O O . GLU A 1 78 ? -21.858 -9.223 28.186 1.00 75.69 78 GLU A O 1
ATOM 657 N N . VAL A 1 79 ? -20.997 -9.887 26.241 1.00 76.94 79 VAL A N 1
ATOM 658 C CA . VAL A 1 79 ? -21.700 -11.179 26.237 1.00 76.94 79 VAL A CA 1
ATOM 659 C C . VAL A 1 79 ? -21.299 -12.047 27.433 1.00 76.94 79 VAL A C 1
ATOM 661 O O . VAL A 1 79 ? -22.136 -12.776 27.960 1.00 76.94 79 VAL A O 1
ATOM 664 N N . GLN A 1 80 ? -20.036 -12.014 27.864 1.00 74.31 80 GLN A N 1
ATOM 665 C CA . GLN A 1 80 ? -19.603 -12.738 29.064 1.00 74.31 80 GLN A CA 1
ATOM 666 C C . GLN A 1 80 ? -20.204 -12.139 30.337 1.00 74.31 80 GLN A C 1
ATOM 668 O O . GLN A 1 80 ? -20.717 -12.891 31.157 1.00 74.31 80 GLN A O 1
ATOM 673 N N . LEU A 1 81 ? -20.201 -10.813 30.467 1.00 74.62 81 LEU A N 1
ATOM 674 C CA . LEU A 1 81 ? -20.831 -10.088 31.571 1.00 74.62 81 LEU A CA 1
ATOM 675 C C . LEU A 1 81 ? -22.344 -10.343 31.612 1.00 74.62 81 LEU A C 1
ATOM 677 O O . LEU A 1 81 ? -22.891 -10.619 32.667 1.00 74.62 81 LEU A O 1
ATOM 681 N N . LEU A 1 82 ? -23.027 -10.349 30.468 1.00 75.25 82 LEU A N 1
ATOM 682 C CA . LEU A 1 82 ? -24.460 -10.653 30.382 1.00 75.25 82 LEU A CA 1
ATOM 683 C C . LEU A 1 82 ? -24.803 -12.118 30.695 1.00 75.25 82 LEU A C 1
ATOM 685 O O . LEU A 1 82 ? -25.959 -12.419 30.975 1.00 75.25 82 LEU A O 1
ATOM 689 N N . LYS A 1 83 ? -23.831 -13.034 30.634 1.00 74.00 83 LYS A N 1
ATOM 690 C CA . LYS A 1 83 ? -23.996 -14.422 31.101 1.00 74.00 83 LYS A CA 1
ATOM 691 C C . LYS A 1 83 ? -23.740 -14.580 32.598 1.00 74.00 83 LYS A C 1
ATOM 693 O O . LYS A 1 83 ? -23.986 -15.660 33.127 1.00 74.00 83 LYS A O 1
ATOM 698 N N . ASP A 1 84 ? -23.207 -13.554 33.251 1.00 82.25 84 ASP A N 1
ATOM 699 C CA . ASP A 1 84 ? -22.958 -13.544 34.683 1.00 82.25 84 ASP A CA 1
ATOM 700 C C . ASP A 1 84 ? -24.214 -13.046 35.416 1.00 82.25 84 ASP A C 1
ATOM 702 O O . ASP A 1 84 ? -24.612 -11.881 35.306 1.00 82.25 84 ASP A O 1
ATOM 706 N N . ASP A 1 85 ? -24.844 -13.941 36.178 1.00 76.88 85 ASP A N 1
ATOM 707 C CA . ASP A 1 85 ? -26.059 -13.654 36.945 1.00 76.88 85 ASP A CA 1
ATOM 708 C C . ASP A 1 85 ? -25.872 -12.503 37.950 1.00 76.88 85 ASP A C 1
ATOM 710 O O . ASP A 1 85 ? -26.819 -11.762 38.231 1.00 76.88 85 ASP A O 1
ATOM 714 N N . GLU A 1 86 ? -24.664 -12.309 38.494 1.00 80.62 86 GLU A N 1
ATOM 715 C CA . GLU A 1 86 ? -24.368 -11.218 39.424 1.00 80.62 86 GLU A CA 1
ATOM 716 C C . GLU A 1 86 ? -24.363 -9.869 38.699 1.00 80.62 86 GLU A C 1
ATOM 718 O O . GLU A 1 86 ? -24.927 -8.887 39.195 1.00 80.62 86 GLU A O 1
ATOM 723 N N . TYR A 1 87 ? -23.768 -9.817 37.506 1.00 80.50 87 TYR A N 1
ATOM 724 C CA . TYR A 1 87 ? -23.761 -8.619 36.669 1.00 80.50 87 TYR A CA 1
ATOM 725 C C . TYR A 1 87 ? -25.173 -8.258 36.191 1.00 80.50 87 TYR A C 1
ATOM 727 O O . TYR A 1 87 ? -25.588 -7.103 36.321 1.00 80.50 87 TYR A O 1
ATOM 735 N N . VAL A 1 88 ? -25.951 -9.241 35.727 1.00 81.00 88 VAL A N 1
ATOM 736 C CA . VAL A 1 88 ? -27.352 -9.040 35.320 1.00 81.00 88 VAL A CA 1
ATOM 737 C C . VAL A 1 88 ? -28.199 -8.556 36.499 1.00 81.00 88 VAL A C 1
ATOM 739 O O . VAL A 1 88 ? -28.974 -7.611 36.355 1.00 81.00 88 VAL A O 1
ATOM 742 N N . ALA A 1 89 ? -28.013 -9.123 37.694 1.00 83.12 89 ALA A N 1
ATOM 743 C CA . ALA A 1 89 ? -28.731 -8.686 38.888 1.00 83.12 89 ALA A CA 1
ATOM 744 C C . ALA A 1 89 ? -28.327 -7.271 39.348 1.00 83.12 89 ALA A C 1
ATOM 746 O O . ALA A 1 89 ? -29.169 -6.534 39.864 1.00 83.12 89 ALA A O 1
ATOM 747 N N . LYS A 1 90 ? -27.061 -6.862 39.174 1.00 82.06 90 LYS A N 1
ATOM 748 C CA . LYS A 1 90 ? -26.610 -5.477 39.422 1.00 82.06 90 LYS A CA 1
ATOM 749 C C . LYS A 1 90 ? -27.222 -4.503 38.419 1.00 82.06 90 LYS A C 1
ATOM 751 O O . LYS A 1 90 ? -27.713 -3.454 38.825 1.00 82.06 90 LYS A O 1
ATOM 756 N N . LEU A 1 91 ? -27.252 -4.864 37.137 1.00 82.75 91 LEU A N 1
ATOM 757 C CA . LEU A 1 91 ? -27.881 -4.061 36.089 1.00 82.75 91 LEU A CA 1
ATOM 758 C C . LEU A 1 91 ? -29.392 -3.910 36.324 1.00 82.75 91 LEU A C 1
ATOM 760 O O . LEU A 1 91 ? -29.920 -2.805 36.219 1.00 82.75 91 LEU A O 1
ATOM 764 N N . ALA A 1 92 ? -30.073 -4.996 36.698 1.00 84.44 92 ALA A N 1
ATOM 765 C CA . ALA A 1 92 ? -31.495 -4.992 37.030 1.00 84.44 92 ALA A CA 1
ATOM 766 C C . ALA A 1 92 ? -31.805 -4.083 38.231 1.00 84.44 92 ALA A C 1
ATOM 768 O O . ALA A 1 92 ? -32.745 -3.291 38.182 1.00 84.44 92 ALA A O 1
ATOM 769 N N . ARG A 1 93 ? -30.979 -4.136 39.283 1.00 84.69 93 ARG A N 1
ATOM 770 C CA . ARG A 1 93 ? -31.072 -3.224 40.436 1.00 84.69 93 ARG A CA 1
ATOM 771 C C . ARG A 1 93 ? -30.860 -1.766 40.034 1.00 84.69 93 ARG A C 1
ATOM 773 O O . ARG A 1 93 ? -31.647 -0.913 40.424 1.00 84.69 93 ARG A O 1
ATOM 780 N N . ALA A 1 94 ? -29.819 -1.492 39.247 1.00 81.19 94 ALA A N 1
ATOM 781 C CA . ALA A 1 94 ? -29.417 -0.135 38.886 1.00 81.19 94 ALA A CA 1
ATOM 782 C C . ALA A 1 94 ? -30.385 0.552 37.910 1.00 81.19 94 ALA A C 1
ATOM 784 O O . ALA A 1 94 ? -30.646 1.739 38.058 1.00 81.19 94 ALA A O 1
ATOM 785 N N . LYS A 1 95 ? -30.908 -0.173 36.911 1.00 80.75 95 LYS A N 1
ATOM 786 C CA . LYS A 1 95 ? -31.768 0.408 35.862 1.00 80.75 95 LYS A CA 1
ATOM 787 C C . LYS A 1 95 ? -33.262 0.223 36.096 1.00 80.75 95 LYS A C 1
ATOM 789 O O . LYS A 1 95 ? -34.048 1.027 35.610 1.00 80.75 95 LYS A O 1
ATOM 794 N N . TYR A 1 96 ? -33.658 -0.840 36.790 1.00 82.31 96 TYR A N 1
ATOM 795 C CA . TYR A 1 96 ? -35.063 -1.237 36.905 1.00 82.31 96 TYR A CA 1
ATOM 796 C C . TYR A 1 96 ? -35.545 -1.336 38.353 1.00 82.31 96 TYR A C 1
ATOM 798 O O . TYR A 1 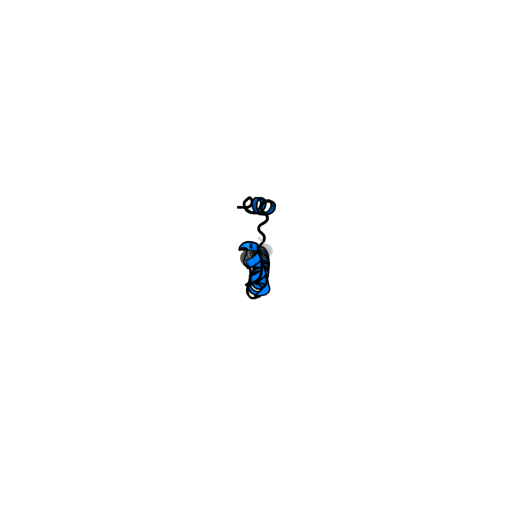96 ? -36.642 -1.837 38.583 1.00 82.31 96 TYR A O 1
ATOM 806 N N . PHE A 1 97 ? -34.746 -0.880 39.327 1.00 81.06 97 PHE A N 1
ATOM 807 C CA . PHE A 1 97 ? -35.075 -0.934 40.758 1.00 81.06 97 PHE A CA 1
ATOM 808 C C . PHE A 1 97 ? -35.485 -2.340 41.237 1.00 81.06 97 PHE A C 1
ATOM 810 O O . PHE A 1 97 ? -36.256 -2.489 42.183 1.00 81.06 97 PHE A O 1
ATOM 817 N N . TYR A 1 98 ? -34.984 -3.383 40.568 1.00 82.56 98 TYR A N 1
ATOM 818 C CA . TYR A 1 98 ? -35.311 -4.769 40.882 1.00 82.56 98 TYR A CA 1
ATOM 819 C C . TYR A 1 98 ? -34.728 -5.161 42.242 1.00 82.56 98 TYR A C 1
ATOM 821 O O . TYR A 1 98 ? -33.543 -4.942 42.466 1.00 82.56 98 TYR A O 1
ATOM 829 N N . SER A 1 99 ? -35.504 -5.786 43.127 1.00 82.19 99 SER A N 1
ATOM 830 C CA . SER A 1 99 ? -35.010 -6.327 44.400 1.00 82.19 99 SER A CA 1
ATOM 831 C C . SER A 1 99 ? -35.530 -7.746 44.632 1.00 82.19 99 SER A C 1
ATOM 833 O O . SER A 1 99 ? -36.561 -8.139 44.084 1.00 82.19 99 SER A O 1
ATOM 835 N N . LYS A 1 100 ? -34.782 -8.552 45.392 1.00 81.19 100 LYS A N 1
ATOM 836 C CA . LYS A 1 100 ? -35.208 -9.908 45.782 1.00 81.19 100 LYS A CA 1
ATOM 837 C C . LYS A 1 100 ? -36.148 -9.865 46.991 1.00 81.19 100 LYS A C 1
ATOM 839 O O . LYS A 1 100 ? -36.216 -8.865 47.703 1.00 81.19 100 LYS A O 1
ATOM 844 N N . GLU A 1 101 ? -36.851 -10.969 47.251 1.00 80.06 101 GLU A N 1
ATOM 845 C CA . GLU A 1 101 ? -37.686 -11.107 48.451 1.00 80.06 101 GLU A CA 1
ATOM 846 C C . GLU A 1 101 ? -36.878 -10.796 49.723 1.00 80.06 101 GLU A C 1
ATOM 848 O O . GLU A 1 101 ? -35.833 -11.395 49.974 1.00 80.06 101 GLU A O 1
ATOM 853 N N . GLY A 1 102 ? -37.363 -9.826 50.505 1.00 79.00 102 GLY A N 1
ATOM 854 C CA . GLY A 1 102 ? -36.701 -9.330 51.716 1.00 79.00 102 GLY A CA 1
ATOM 855 C C . GLY A 1 102 ? -35.761 -8.129 51.522 1.00 79.00 102 GLY A C 1
ATOM 856 O O . GLY A 1 102 ? -35.278 -7.595 52.517 1.00 79.00 102 GLY A O 1
ATOM 857 N N . GLU A 1 103 ? -35.511 -7.662 50.291 1.00 80.50 103 GLU A N 1
ATOM 858 C CA . GLU A 1 103 ? -34.716 -6.454 50.007 1.00 80.50 103 GLU A CA 1
ATOM 859 C C . GLU A 1 103 ? -35.616 -5.202 49.884 1.00 80.50 103 GLU A C 1
ATOM 861 O O . GLU A 1 103 ? -36.601 -5.205 49.143 1.00 80.50 103 GLU A O 1
ATOM 866 N N . GLN A 1 104 ? -35.255 -4.102 50.558 1.00 79.88 104 GLN A N 1
ATOM 867 C CA . GLN A 1 104 ? -36.034 -2.854 50.576 1.00 79.88 104 GLN A CA 1
ATOM 868 C C . GLN A 1 104 ? -35.417 -1.792 49.652 1.00 79.88 104 GLN A C 1
ATOM 870 O O . GLN A 1 104 ? -34.261 -1.405 49.821 1.00 79.88 104 GLN A O 1
ATOM 875 N N . VAL A 1 105 ? -36.190 -1.324 48.666 1.00 76.19 105 VAL A N 1
ATOM 876 C CA . VAL A 1 105 ? -35.749 -0.333 47.669 1.00 76.19 105 VAL A CA 1
ATOM 877 C C . VAL A 1 105 ? -36.060 1.078 48.160 1.00 76.19 105 VAL A C 1
ATOM 879 O O . VAL A 1 105 ? -37.220 1.424 48.377 1.00 76.19 105 VAL A O 1
ATOM 882 N N . TYR A 1 106 ? -35.027 1.909 48.301 1.00 78.50 106 TYR A N 1
ATOM 883 C CA . TYR A 1 106 ? -35.170 3.312 48.688 1.00 78.50 106 TYR A CA 1
ATOM 884 C C . TYR A 1 106 ? -35.031 4.210 47.460 1.00 78.50 106 TYR A C 1
ATOM 886 O O . TYR A 1 106 ? -33.958 4.309 46.871 1.00 78.50 106 TYR A O 1
ATOM 894 N N . SER A 1 107 ? -36.121 4.875 47.084 1.00 70.19 107 SER A N 1
ATOM 895 C CA . SER A 1 107 ? -36.121 5.880 46.022 1.00 70.19 107 SER A CA 1
ATOM 896 C C . SER A 1 107 ? -35.867 7.251 46.647 1.00 70.19 107 SER A C 1
ATOM 898 O O . SER A 1 107 ? -36.696 7.735 47.417 1.00 70.19 107 SER A O 1
ATOM 900 N N . ILE A 1 108 ? -34.701 7.848 46.386 1.00 78.00 108 ILE A N 1
ATOM 901 C CA . ILE A 1 108 ? -34.319 9.147 46.957 1.00 78.00 108 ILE A CA 1
ATOM 902 C C . ILE A 1 108 ? -34.715 10.243 45.954 1.00 78.00 108 ILE A C 1
ATOM 904 O O . ILE A 1 108 ? -34.061 10.371 44.919 1.00 78.00 108 ILE A O 1
ATOM 908 N N . PRO A 1 109 ? -35.738 11.074 46.241 1.00 68.19 109 PRO A N 1
ATOM 909 C CA . PRO A 1 109 ? -36.313 12.001 45.257 1.00 68.19 109 PRO A CA 1
ATOM 910 C C . PRO A 1 109 ? -35.312 13.005 44.668 1.00 68.19 109 PRO A C 1
ATOM 912 O O . PRO A 1 109 ? -35.458 13.413 43.525 1.00 68.19 109 PRO A O 1
ATOM 915 N N . GLN A 1 110 ? -34.286 13.377 45.439 1.00 62.38 110 GLN A N 1
ATOM 916 C CA . GLN A 1 110 ? -33.256 14.349 45.049 1.00 62.38 110 GLN A CA 1
ATOM 917 C C . GLN A 1 110 ? -32.226 13.780 44.055 1.00 62.38 110 GLN A C 1
ATOM 919 O O . GLN A 1 110 ? -31.513 14.545 43.417 1.00 62.38 110 GLN A O 1
ATOM 924 N N . LEU A 1 111 ? -32.130 12.448 43.941 1.00 62.16 111 LEU A N 1
ATOM 925 C CA . LEU A 1 111 ? -31.198 11.748 43.047 1.00 62.16 111 LEU A CA 1
ATOM 926 C C . LEU A 1 111 ? -31.879 11.310 41.739 1.00 62.16 111 LEU A C 1
ATOM 928 O O . LEU A 1 111 ? -31.239 11.190 40.698 1.00 62.16 111 LEU A O 1
ATOM 932 N N . ASN A 1 112 ? -33.193 11.094 41.785 1.00 57.56 112 ASN A N 1
ATOM 933 C CA . ASN A 1 112 ? -33.979 10.659 40.632 1.00 57.56 112 ASN A CA 1
ATOM 934 C C . ASN A 1 112 ? -34.208 11.796 39.625 1.00 57.56 112 ASN A C 1
ATOM 936 O O . ASN A 1 112 ? -34.277 11.542 38.428 1.00 57.56 112 ASN A O 1
ATOM 940 N N . SER A 1 113 ? -34.271 13.047 40.097 1.00 58.38 113 SER A N 1
ATOM 941 C CA . SER A 1 113 ? -34.423 14.230 39.240 1.00 58.38 113 SER A CA 1
ATOM 942 C C . SER A 1 113 ? -33.246 14.439 38.286 1.00 58.38 113 SER A C 1
ATOM 944 O O . SER A 1 113 ? -33.432 15.035 37.243 1.00 58.38 113 SER A O 1
ATOM 946 N N . SER A 1 114 ? -32.055 13.924 38.607 1.00 58.09 114 SER A N 1
ATOM 947 C CA . SER A 1 114 ? -30.858 14.026 37.758 1.00 58.09 114 SER A CA 1
ATOM 948 C C . SER A 1 114 ? -30.700 12.891 36.736 1.00 58.09 114 SER A C 1
ATOM 950 O O . SER A 1 114 ? -29.793 12.952 35.916 1.00 58.09 114 SER A O 1
ATOM 952 N N . ILE A 1 115 ? -31.541 11.849 36.788 1.00 56.88 115 ILE A N 1
ATOM 953 C CA . ILE A 1 115 ? -31.499 10.707 35.851 1.00 56.88 115 ILE A CA 1
ATOM 954 C C . ILE A 1 115 ? -32.491 10.908 34.691 1.00 56.88 115 ILE A C 1
ATOM 956 O O . ILE A 1 115 ? -32.247 10.433 33.585 1.00 56.88 115 ILE A O 1
ATOM 960 N N . ASP A 1 116 ? -33.585 11.642 34.914 1.00 56.81 116 ASP A N 1
ATOM 961 C CA . ASP A 1 116 ? -34.568 11.965 33.868 1.00 56.81 116 ASP A CA 1
ATOM 962 C C . ASP A 1 116 ? -34.095 13.068 32.897 1.00 56.81 116 ASP A C 1
ATOM 964 O O . ASP A 1 116 ? -34.661 13.201 31.811 1.00 56.81 116 ASP A O 1
ATOM 968 N N . ASP A 1 117 ? -33.035 13.807 33.245 1.00 54.91 117 ASP A N 1
ATOM 969 C CA . ASP A 1 117 ? -32.496 14.928 32.457 1.00 54.91 117 ASP A CA 1
ATOM 970 C C . ASP A 1 117 ? -31.477 14.505 31.369 1.00 54.91 117 ASP A C 1
ATOM 972 O O . ASP A 1 117 ? -31.048 15.340 30.573 1.00 54.91 117 ASP A O 1
ATOM 976 N N . GLU A 1 118 ? -31.093 13.223 31.297 1.00 53.53 118 GLU A N 1
ATOM 977 C CA . GLU A 1 118 ? -30.147 12.677 30.297 1.00 53.53 118 GLU A CA 1
ATOM 978 C C . GLU A 1 118 ? -30.853 11.838 29.204 1.00 53.53 118 GLU A C 1
ATOM 980 O O . GLU A 1 118 ? -30.273 10.909 28.636 1.00 53.53 118 GLU A O 1
ATOM 985 N N . LYS A 1 119 ? -32.135 12.129 28.935 1.00 42.81 119 LYS A N 1
ATOM 986 C CA . LYS A 1 119 ? -32.948 11.483 27.888 1.00 42.81 119 LYS A CA 1
ATOM 987 C C . LYS A 1 119 ? -32.912 12.204 26.546 1.00 42.81 119 LYS A C 1
ATOM 989 O O . LYS A 1 119 ? -33.030 13.448 26.529 1.00 42.81 119 LYS A O 1
#

Solvent-accessible surface area (backbone atoms only — not comparable to full-atom values): 6861 Å² total; per-residue (Å²): 133,59,70,72,60,54,53,51,54,50,51,55,55,53,55,56,52,55,50,52,55,54,49,54,52,49,53,52,52,51,52,52,49,49,54,51,50,48,56,53,48,54,50,51,54,54,49,53,55,48,52,53,56,51,50,56,51,50,53,52,53,50,51,52,51,51,51,54,52,47,52,52,50,53,53,51,50,50,55,51,44,67,69,33,68,67,52,44,52,49,50,37,33,74,76,66,69,50,70,59,96,93,56,85,84,82,85,56,74,86,63,53,64,68,62,69,73,80,115

Mean predicted aligned error: 17.32 Å

Sequence (119 aa):
MTDKQKESMYEYQKIGKTFVYRRRRLTLVFVLAIVFFSIAGFNLFRNGQRLLALQEKKEEVKAEQTEVSQEKKVLKNEVQLLKDDEYVAKLARAKYFYSKEGEQVYSIPQLNSSIDDEK

Organism: NCBI:txid564710

Radius of gyration: 44.59 Å; Cα contacts (8 Å, |Δi|>4): 16; chains: 1; bounding box: 82×29×119 Å

InterPro domains:
  IPR007060 Septum formation initiator FtsL/DivIC [PF04977] (35-110)
  IPR039076 Cell division protein DivIC [PTHR40027] (5-113)

Foldseek 3Di:
DDVVVVVVVVVVVVVVVVVVVVVVVVVVVVVVVVVVVVVVVVVVVVVVVVVVVVVVVVVVVVVVVVVVVVVVVVVVVVVVLVVDPVSVVVVCCVPVVDDDVPDDGDDDPVVVVVVVVVD